Protein AF-A0A8H7NVU5-F1 (afdb_monomer_lite)

Foldseek 3Di:
DVVVVVLQVQFKDKAADADPVPRDRDDQDPPDPVQWDDDPDIDGDDGDMDIDTPDPVSVVVVVVVLVVVQVVCVVVVHDGDDD

Sequence (83 aa):
MFIVMSRLIWGFDFYAASDPQTGKVKLPDVNDVDTFTDGLVTAPKIYPVGFKPRSEKHAEMIKASYRDVQNDWQSMGLAGDER

Organism: NCBI:txid104341

Radius of gyration: 17.97 Å; chains: 1; bounding box: 46×28×38 Å

Structure (mmCIF, N/CA/C/O backbone):
data_AF-A0A8H7NVU5-F1
#
_entry.id   AF-A0A8H7NVU5-F1
#
loop_
_atom_site.group_PDB
_atom_site.id
_atom_site.type_symbol
_atom_site.label_atom_id
_atom_site.label_alt_id
_atom_site.label_comp_id
_atom_site.label_asym_id
_atom_site.label_entity_id
_atom_site.label_seq_id
_atom_site.pdbx_PDB_ins_code
_atom_site.Cartn_x
_atom_site.Cartn_y
_atom_site.Cartn_z
_atom_site.occupancy
_atom_site.B_iso_or_equiv
_atom_site.auth_seq_id
_atom_site.auth_comp_id
_atom_site.auth_asym_id
_atom_site.auth_atom_id
_atom_site.pdbx_PDB_model_num
ATOM 1 N N . MET A 1 1 ? -8.037 1.880 -11.483 1.00 86.12 1 MET A N 1
ATOM 2 C CA . MET A 1 1 ? -6.862 2.222 -10.651 1.00 86.12 1 MET A CA 1
ATOM 3 C C . MET A 1 1 ? -7.150 3.333 -9.645 1.00 86.12 1 MET A C 1
ATOM 5 O O . MET A 1 1 ? -6.978 3.097 -8.459 1.00 86.12 1 MET A O 1
ATOM 9 N N . PHE A 1 2 ? -7.663 4.493 -10.074 1.00 95.69 2 PHE A N 1
ATOM 10 C CA . PHE A 1 2 ? -7.936 5.644 -9.197 1.00 95.69 2 PHE A CA 1
ATOM 11 C C . PHE A 1 2 ? -8.596 5.290 -7.852 1.00 95.69 2 PHE A C 1
ATOM 13 O O . PHE A 1 2 ? -7.993 5.522 -6.816 1.00 95.69 2 PHE A O 1
ATOM 20 N N . ILE A 1 3 ? -9.759 4.627 -7.857 1.00 96.50 3 ILE A N 1
ATOM 21 C CA . ILE A 1 3 ? -10.515 4.308 -6.628 1.00 96.50 3 ILE A CA 1
ATOM 22 C C . ILE A 1 3 ? -9.697 3.474 -5.630 1.00 96.50 3 ILE A C 1
ATOM 24 O O . ILE A 1 3 ? -9.740 3.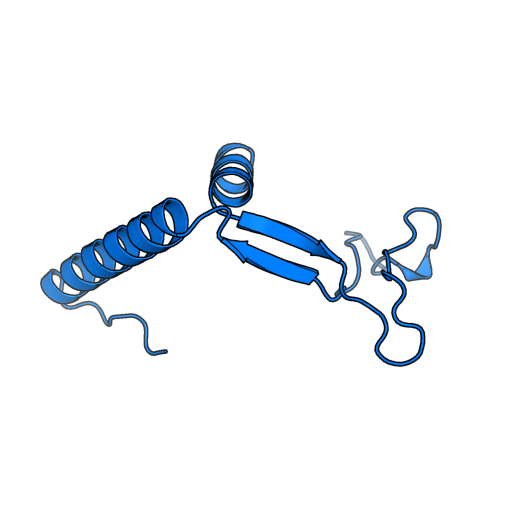729 -4.428 1.00 96.50 3 ILE A O 1
ATOM 28 N N . VAL A 1 4 ? -8.942 2.487 -6.119 1.00 95.44 4 VAL A N 1
ATOM 29 C CA . VAL A 1 4 ? -8.106 1.627 -5.267 1.00 95.44 4 VAL A CA 1
ATOM 30 C C . VAL A 1 4 ? -6.993 2.455 -4.629 1.00 95.44 4 VAL A C 1
ATOM 32 O O . VAL A 1 4 ? -6.829 2.420 -3.413 1.00 95.44 4 VAL A O 1
ATOM 35 N N . MET A 1 5 ? -6.298 3.271 -5.428 1.00 96.44 5 MET A N 1
ATOM 36 C CA . MET A 1 5 ? -5.280 4.199 -4.929 1.00 96.44 5 MET A CA 1
ATOM 37 C C . MET A 1 5 ? -5.858 5.193 -3.917 1.00 96.44 5 MET A C 1
ATOM 39 O O . MET A 1 5 ? -5.281 5.365 -2.851 1.00 96.44 5 MET A O 1
ATOM 43 N N . SER A 1 6 ? -7.016 5.793 -4.202 1.00 97.12 6 SER A N 1
ATOM 44 C CA . SER A 1 6 ? -7.686 6.740 -3.307 1.00 97.12 6 SER A CA 1
ATOM 45 C C . SER A 1 6 ? -8.021 6.117 -1.953 1.00 97.12 6 SER A C 1
ATOM 47 O O . SER A 1 6 ? -7.818 6.757 -0.928 1.00 97.12 6 SER A O 1
ATOM 49 N N . ARG A 1 7 ? -8.495 4.864 -1.923 1.00 95.00 7 ARG A N 1
ATOM 50 C CA . ARG A 1 7 ? -8.786 4.147 -0.669 1.00 95.00 7 ARG A CA 1
ATOM 51 C C . ARG A 1 7 ? -7.519 3.833 0.121 1.00 95.00 7 ARG A C 1
ATOM 53 O O . ARG A 1 7 ? -7.503 4.010 1.336 1.00 95.00 7 ARG A O 1
ATOM 60 N N . LEU A 1 8 ? -6.460 3.416 -0.571 1.00 95.81 8 LEU A N 1
ATOM 61 C CA . LEU A 1 8 ? -5.162 3.134 0.036 1.00 95.81 8 LEU A CA 1
ATOM 62 C C . LEU A 1 8 ? -4.560 4.385 0.682 1.00 95.81 8 LEU A C 1
ATOM 64 O O . LEU A 1 8 ? -4.259 4.364 1.873 1.00 95.81 8 LEU A O 1
ATOM 68 N N . ILE A 1 9 ? -4.461 5.489 -0.064 1.00 96.25 9 ILE A N 1
ATOM 69 C CA . ILE A 1 9 ? -3.938 6.747 0.481 1.00 96.25 9 ILE A CA 1
ATOM 70 C C . ILE A 1 9 ? -4.882 7.356 1.513 1.00 96.25 9 ILE A C 1
ATOM 72 O O . ILE A 1 9 ? -4.422 8.094 2.361 1.00 96.25 9 ILE A O 1
ATOM 76 N N . TRP A 1 10 ? -6.188 7.083 1.481 1.00 96.88 10 TRP A N 1
ATOM 77 C CA . TRP A 1 10 ? -7.103 7.534 2.532 1.00 96.88 10 TRP A CA 1
ATOM 78 C C . TRP A 1 10 ? -6.867 6.800 3.861 1.00 96.88 10 TRP A C 1
ATOM 80 O O . TRP A 1 10 ? -6.965 7.423 4.914 1.00 96.88 10 TRP A O 1
ATOM 90 N N . GLY A 1 11 ? -6.543 5.503 3.826 1.00 97.50 11 GLY A N 1
ATOM 91 C CA . GLY A 1 11 ? -6.390 4.676 5.027 1.00 97.50 11 GLY A CA 1
ATOM 92 C C . GLY A 1 11 ? -4.981 4.650 5.626 1.00 97.50 11 GLY A C 1
ATOM 93 O O . GLY A 1 11 ? -4.842 4.529 6.847 1.00 97.50 11 GLY A O 1
ATOM 94 N N . PHE A 1 12 ? -3.944 4.772 4.795 1.00 98.00 12 PHE A N 1
ATOM 95 C CA . PHE A 1 12 ? -2.561 4.506 5.188 1.00 98.00 12 PHE A CA 1
ATOM 96 C C . PHE A 1 12 ? -1.601 5.637 4.823 1.00 98.00 12 PHE A C 1
ATOM 98 O O . PHE A 1 12 ? -1.710 6.261 3.766 1.00 98.00 12 PHE A O 1
ATOM 105 N N . ASP A 1 13 ? -0.615 5.835 5.690 1.00 97.12 13 ASP A N 1
ATOM 106 C CA . ASP A 1 13 ? 0.631 6.509 5.368 1.00 97.12 13 ASP A CA 1
ATOM 107 C C . ASP A 1 13 ? 1.654 5.471 4.911 1.00 97.12 13 ASP A C 1
ATOM 109 O O . ASP A 1 13 ? 1.897 4.459 5.578 1.00 97.12 13 ASP A O 1
ATOM 113 N N . PHE A 1 14 ? 2.250 5.750 3.759 1.00 94.31 14 PHE A N 1
ATOM 114 C CA . PHE A 1 14 ? 3.315 4.959 3.166 1.00 94.31 14 PHE A CA 1
ATOM 115 C C . PHE A 1 14 ? 4.638 5.619 3.506 1.00 94.31 14 PHE A C 1
ATOM 117 O O . PHE A 1 14 ? 4.794 6.829 3.330 1.00 94.31 14 PHE A O 1
ATOM 124 N N . TYR A 1 15 ? 5.599 4.833 3.966 1.00 92.25 15 TYR A N 1
ATOM 125 C CA . TYR A 1 15 ? 6.942 5.323 4.231 1.00 92.25 15 TYR A CA 1
ATOM 126 C C . TYR A 1 15 ? 7.962 4.328 3.709 1.00 92.25 15 TYR A C 1
ATOM 128 O O . TYR A 1 15 ? 7.775 3.114 3.774 1.00 92.25 15 TYR A O 1
ATOM 136 N N . ALA A 1 16 ? 9.048 4.848 3.161 1.00 91.50 16 ALA A N 1
ATOM 137 C CA .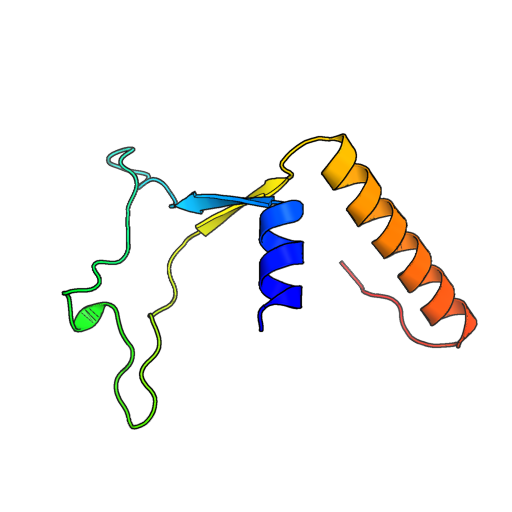 ALA A 1 16 ? 10.129 4.000 2.710 1.00 91.50 16 ALA A CA 1
ATOM 138 C C . ALA A 1 16 ? 10.902 3.433 3.906 1.00 91.50 16 ALA A C 1
ATOM 140 O O . ALA A 1 16 ? 11.044 4.090 4.942 1.00 91.50 16 ALA A O 1
ATOM 141 N N . ALA A 1 17 ? 11.359 2.189 3.774 1.00 86.94 17 ALA A N 1
ATOM 142 C CA . ALA A 1 17 ? 12.106 1.542 4.837 1.00 86.94 17 ALA A CA 1
ATOM 143 C C . ALA A 1 17 ? 13.460 2.236 5.060 1.00 86.94 17 ALA A C 1
ATOM 145 O O . ALA A 1 17 ? 14.151 2.632 4.113 1.00 86.94 17 ALA A O 1
ATOM 146 N N . SER A 1 18 ? 13.849 2.358 6.328 1.00 86.44 18 SER A N 1
ATOM 147 C CA . SER A 1 18 ? 15.192 2.798 6.697 1.00 86.44 18 SER A CA 1
ATOM 148 C C . SER A 1 18 ? 16.183 1.648 6.554 1.00 86.44 18 SER A C 1
ATOM 150 O O . SER A 1 18 ? 15.898 0.512 6.933 1.00 86.44 18 SER A O 1
ATOM 152 N N . ASP A 1 19 ? 17.367 1.954 6.038 1.00 82.94 19 ASP A N 1
ATOM 153 C CA . ASP A 1 19 ? 18.507 1.051 6.055 1.00 82.94 19 ASP A CA 1
ATOM 154 C C . ASP A 1 19 ? 18.918 0.764 7.517 1.00 82.94 19 ASP A C 1
ATOM 156 O O . ASP A 1 19 ? 19.165 1.713 8.270 1.00 82.94 19 ASP A O 1
ATOM 160 N N . PRO A 1 20 ? 18.997 -0.508 7.951 1.00 81.00 20 PRO A N 1
ATOM 161 C CA . PRO A 1 20 ? 19.289 -0.843 9.346 1.00 81.00 20 PRO A CA 1
ATOM 162 C C . PRO A 1 20 ? 20.680 -0.414 9.826 1.00 81.00 20 PRO A C 1
ATOM 164 O O . PRO A 1 20 ? 20.874 -0.226 11.024 1.00 81.00 20 PRO A O 1
ATOM 167 N N . GLN A 1 21 ? 21.653 -0.292 8.920 1.00 86.25 21 GLN A N 1
ATOM 168 C CA . GLN A 1 21 ? 23.033 0.059 9.257 1.00 86.25 21 GLN A CA 1
ATOM 169 C C . GLN A 1 21 ? 23.236 1.573 9.292 1.00 86.25 21 GLN A C 1
ATOM 171 O O . GLN A 1 21 ? 23.968 2.083 10.136 1.00 86.25 21 GLN A O 1
ATOM 176 N N . THR A 1 22 ? 22.599 2.301 8.374 1.00 87.19 22 THR A N 1
ATOM 177 C CA . THR A 1 22 ? 22.820 3.748 8.212 1.00 87.19 22 THR A CA 1
ATOM 178 C C . THR A 1 22 ? 21.690 4.611 8.770 1.00 87.19 22 THR A C 1
ATOM 180 O O . THR A 1 22 ? 21.858 5.823 8.900 1.00 87.19 22 THR A O 1
ATOM 183 N N . GLY A 1 23 ? 20.528 4.022 9.066 1.00 84.56 23 GLY A N 1
ATOM 184 C CA . GLY A 1 23 ? 19.317 4.716 9.513 1.00 84.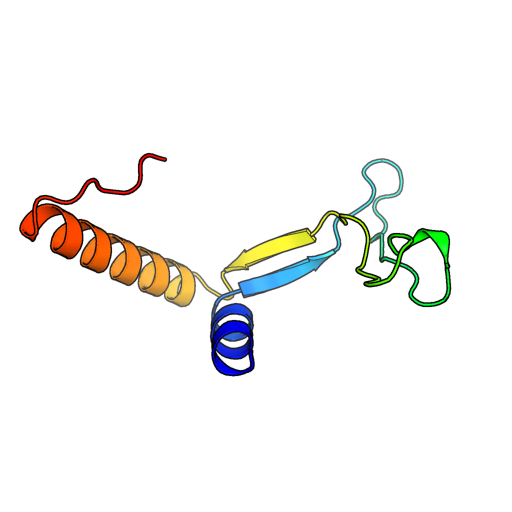56 23 GLY A CA 1
ATOM 185 C C . GLY A 1 23 ? 18.652 5.588 8.442 1.00 84.56 23 GLY A C 1
ATOM 186 O O . GLY A 1 23 ? 17.596 6.172 8.693 1.00 84.56 23 GLY A O 1
ATOM 187 N N . LYS A 1 24 ? 19.241 5.691 7.244 1.00 87.50 24 LYS A N 1
ATOM 188 C CA . LYS A 1 24 ? 18.737 6.533 6.158 1.00 87.50 24 LYS A CA 1
ATOM 189 C C . LYS A 1 24 ? 17.590 5.851 5.435 1.00 87.50 24 LYS A C 1
ATOM 191 O O . LYS A 1 24 ? 17.610 4.643 5.216 1.00 87.50 24 LYS A O 1
ATOM 196 N N . VAL A 1 25 ? 16.616 6.649 5.015 1.00 89.88 25 VAL A N 1
ATOM 197 C CA . VAL A 1 25 ? 15.548 6.191 4.127 1.00 89.88 25 VAL A CA 1
ATOM 198 C C . VAL A 1 25 ? 16.182 5.758 2.808 1.00 89.88 25 VAL A C 1
ATOM 200 O O . VAL A 1 25 ? 16.883 6.544 2.168 1.00 89.88 25 VAL A O 1
ATOM 203 N N . LYS A 1 26 ? 15.955 4.510 2.407 1.00 85.94 26 LYS A N 1
ATOM 204 C CA . LYS A 1 26 ? 16.322 4.046 1.070 1.00 85.94 26 LYS A CA 1
ATOM 205 C C . LYS A 1 26 ? 15.162 4.424 0.138 1.00 85.94 26 LYS A C 1
ATOM 207 O O . LYS A 1 26 ? 14.022 4.410 0.563 1.00 85.94 26 LYS A O 1
ATOM 212 N N . LEU A 1 27 ? 15.399 4.813 -1.103 1.00 88.81 27 LEU A N 1
ATOM 213 C CA . LEU A 1 27 ? 14.328 5.003 -2.090 1.00 88.81 27 LEU A CA 1
ATOM 214 C C . LEU A 1 27 ? 14.768 4.327 -3.386 1.00 88.81 27 LEU A C 1
ATOM 216 O O . LEU A 1 27 ? 15.973 4.288 -3.642 1.00 88.81 27 LEU A O 1
ATOM 220 N N . PRO A 1 28 ? 13.841 3.765 -4.177 1.00 89.44 28 PRO A N 1
ATOM 221 C CA . PRO A 1 28 ? 14.179 3.317 -5.519 1.00 89.44 28 PRO A CA 1
ATOM 222 C C . PRO A 1 28 ? 14.573 4.530 -6.372 1.00 89.44 28 PRO A C 1
ATOM 224 O O . PRO A 1 28 ? 13.871 5.544 -6.362 1.00 89.44 28 PRO A O 1
ATOM 227 N N . ASP A 1 29 ? 15.691 4.434 -7.093 1.00 90.62 29 ASP A N 1
ATOM 228 C CA . ASP A 1 29 ? 16.117 5.480 -8.024 1.00 90.62 29 ASP A CA 1
ATOM 229 C C . ASP A 1 29 ? 15.445 5.254 -9.379 1.00 90.62 29 ASP A C 1
ATOM 231 O O . 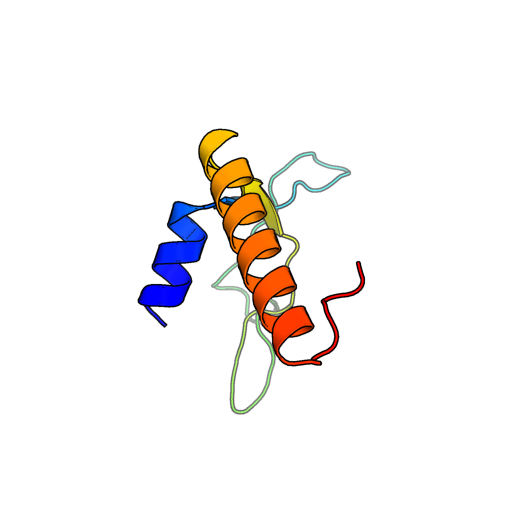ASP A 1 29 ? 15.665 4.243 -10.042 1.00 90.62 29 ASP A O 1
ATOM 235 N N . VAL A 1 30 ? 14.611 6.204 -9.793 1.00 90.81 30 VAL A N 1
ATOM 236 C CA . VAL A 1 30 ? 13.862 6.126 -11.053 1.00 90.81 30 VAL A CA 1
ATOM 237 C C . VAL A 1 30 ? 14.744 6.274 -12.294 1.00 90.81 30 VAL A C 1
ATOM 239 O O . VAL A 1 30 ? 14.290 5.938 -13.384 1.00 90.81 30 VAL A O 1
ATOM 242 N N . ASN A 1 31 ? 15.974 6.776 -12.147 1.00 93.00 31 ASN A N 1
ATOM 243 C CA . ASN A 1 31 ? 16.934 6.907 -13.246 1.00 93.00 31 ASN A CA 1
ATOM 244 C C . ASN A 1 31 ? 17.893 5.714 -13.336 1.00 93.00 31 ASN A C 1
ATOM 246 O O . ASN A 1 31 ? 18.641 5.610 -14.307 1.00 93.00 31 ASN A O 1
ATOM 250 N N . ASP A 1 32 ? 17.881 4.830 -12.338 1.00 92.25 32 ASP A N 1
ATOM 251 C CA . ASP A 1 32 ? 18.676 3.611 -12.334 1.00 92.25 32 ASP A CA 1
ATOM 252 C C . ASP A 1 32 ? 17.916 2.490 -13.055 1.00 92.25 32 ASP A C 1
ATOM 254 O O . ASP A 1 32 ? 16.814 2.101 -12.658 1.00 92.25 32 ASP A O 1
ATOM 258 N N . VAL A 1 33 ? 18.510 1.958 -14.123 1.00 89.56 33 VAL A N 1
ATOM 259 C CA . VAL A 1 33 ? 17.936 0.850 -14.902 1.00 89.56 33 VAL A CA 1
ATOM 260 C C . VAL A 1 33 ? 17.777 -0.393 -14.027 1.00 89.56 33 VAL A C 1
ATOM 262 O O . VAL A 1 33 ? 16.794 -1.123 -14.167 1.00 89.56 33 VAL A O 1
ATOM 265 N N . ASP A 1 34 ? 18.667 -0.585 -13.051 1.00 91.62 34 ASP A N 1
ATOM 266 C CA . ASP A 1 34 ? 18.609 -1.722 -12.141 1.00 91.62 34 ASP A CA 1
ATOM 267 C C . ASP A 1 34 ? 17.429 -1.652 -11.161 1.00 91.62 34 ASP A C 1
ATOM 269 O O . ASP A 1 34 ? 17.112 -2.664 -10.529 1.00 91.62 34 ASP A O 1
ATOM 273 N N . THR A 1 35 ? 16.718 -0.524 -11.060 1.00 94.00 35 THR A N 1
ATOM 274 C CA . THR A 1 35 ? 15.478 -0.412 -10.275 1.00 94.00 35 THR A CA 1
ATOM 275 C C . THR A 1 35 ? 14.325 -1.197 -10.897 1.00 94.00 35 THR A C 1
ATOM 277 O O . THR A 1 35 ? 13.399 -1.582 -10.180 1.00 94.00 35 THR A O 1
ATOM 280 N N . PHE A 1 36 ? 14.352 -1.473 -12.201 1.00 94.88 36 PHE A N 1
ATOM 281 C CA . PHE A 1 36 ? 13.219 -2.046 -12.920 1.00 94.88 36 PHE A CA 1
ATOM 282 C C . PHE A 1 36 ? 13.503 -3.455 -13.450 1.00 94.88 36 PHE A C 1
ATOM 284 O O . PHE A 1 36 ? 14.646 -3.873 -13.599 1.00 94.88 36 PHE A O 1
ATOM 291 N N . THR A 1 37 ? 12.446 -4.229 -13.688 1.00 95.06 37 THR A N 1
ATOM 292 C CA . THR A 1 37 ? 12.534 -5.550 -14.316 1.00 95.06 37 THR A CA 1
ATOM 293 C C . THR A 1 37 ? 12.721 -5.434 -15.824 1.00 95.06 37 THR A C 1
ATOM 295 O O . THR A 1 37 ? 12.074 -4.610 -16.475 1.00 95.06 37 THR A O 1
ATOM 298 N N . ASP A 1 38 ? 13.521 -6.328 -16.394 1.00 92.12 38 ASP A N 1
ATOM 299 C CA . ASP A 1 38 ? 13.677 -6.445 -17.843 1.00 92.12 38 ASP A CA 1
ATOM 300 C C . ASP A 1 38 ? 12.443 -7.077 -18.514 1.00 92.12 38 ASP A C 1
ATOM 302 O O . ASP A 1 38 ? 11.670 -7.801 -17.880 1.00 92.12 38 ASP A O 1
ATOM 306 N N . GLY A 1 39 ? 12.286 -6.851 -19.823 1.00 90.56 39 GLY A N 1
ATOM 307 C CA . GLY A 1 39 ? 11.287 -7.522 -20.664 1.00 90.56 39 GLY A CA 1
ATOM 308 C C . GLY A 1 39 ? 10.312 -6.578 -21.372 1.00 90.56 39 GLY A C 1
ATOM 309 O O . GLY A 1 39 ? 10.497 -5.367 -21.399 1.00 90.56 39 GLY A O 1
ATOM 310 N N . LEU A 1 40 ? 9.262 -7.154 -21.975 1.00 92.81 40 LEU A N 1
ATOM 311 C CA . LEU A 1 40 ? 8.240 -6.405 -22.727 1.00 92.81 40 LEU A CA 1
ATOM 312 C C . LEU A 1 40 ? 7.400 -5.482 -21.827 1.00 92.81 40 LEU A C 1
ATOM 314 O O . LEU A 1 40 ? 6.921 -4.445 -22.278 1.00 92.81 40 LEU A O 1
ATOM 318 N N . VAL A 1 41 ? 7.212 -5.871 -20.563 1.00 91.38 41 VAL A N 1
ATOM 319 C CA . VAL A 1 41 ? 6.555 -5.062 -19.535 1.00 91.38 41 VAL A CA 1
ATOM 320 C C . VAL A 1 41 ? 7.550 -4.832 -18.408 1.00 91.38 41 VAL A C 1
ATOM 322 O O . VAL A 1 41 ? 7.961 -5.769 -17.729 1.00 91.38 41 VAL A O 1
ATOM 325 N N . THR A 1 42 ? 7.907 -3.571 -18.212 1.00 91.81 42 THR A N 1
ATOM 326 C CA . THR A 1 42 ? 8.838 -3.125 -17.178 1.00 91.81 42 THR A CA 1
ATOM 327 C C . THR A 1 42 ? 8.061 -2.676 -15.945 1.00 91.81 42 THR A C 1
ATOM 329 O O . THR A 1 42 ? 7.153 -1.850 -16.042 1.00 91.81 42 THR A O 1
ATOM 332 N N . ALA A 1 43 ? 8.421 -3.202 -14.776 1.00 92.56 43 ALA A N 1
ATOM 333 C CA . ALA A 1 43 ? 7.878 -2.787 -13.487 1.00 92.56 43 ALA A CA 1
ATOM 334 C C . ALA A 1 43 ? 9.020 -2.526 -12.492 1.00 92.56 43 ALA A C 1
ATOM 336 O O . ALA A 1 43 ? 10.101 -3.091 -12.654 1.00 92.56 43 ALA A O 1
ATOM 337 N N . PRO A 1 44 ? 8.823 -1.693 -11.457 1.00 92.62 44 PRO A N 1
ATOM 338 C CA . PRO A 1 44 ? 9.800 -1.578 -10.381 1.00 92.62 44 PRO A CA 1
ATOM 339 C C . PRO A 1 44 ? 10.046 -2.945 -9.727 1.00 92.62 44 PRO A C 1
ATOM 341 O O . PRO A 1 44 ? 9.098 -3.687 -9.455 1.00 92.62 44 PRO A O 1
ATOM 344 N N . LYS A 1 45 ? 11.309 -3.272 -9.444 1.00 92.94 45 LYS A N 1
ATOM 345 C CA . LYS A 1 45 ? 11.671 -4.417 -8.601 1.00 92.94 45 LYS A CA 1
ATOM 346 C C . LYS A 1 45 ? 11.088 -4.225 -7.198 1.00 92.94 45 LYS A C 1
ATOM 348 O O . LYS A 1 45 ? 10.811 -3.105 -6.762 1.00 92.94 45 LYS A O 1
ATOM 353 N N . ILE A 1 46 ? 10.906 -5.334 -6.478 1.00 91.56 46 ILE A N 1
ATOM 354 C CA . ILE A 1 46 ? 10.367 -5.310 -5.113 1.00 91.56 46 ILE A CA 1
ATOM 355 C C . ILE A 1 46 ? 11.243 -4.415 -4.235 1.00 91.56 46 ILE A C 1
ATOM 357 O O . ILE A 1 46 ? 12.456 -4.603 -4.140 1.00 91.56 46 ILE A O 1
ATOM 361 N N . TYR A 1 47 ? 10.598 -3.462 -3.569 1.00 88.31 47 TYR A N 1
ATOM 362 C CA . TYR A 1 47 ? 11.239 -2.476 -2.716 1.00 88.31 47 TYR A CA 1
ATOM 363 C C . TYR A 1 47 ? 10.547 -2.454 -1.337 1.00 88.31 47 TYR A C 1
ATOM 365 O O . TYR A 1 47 ? 9.313 -2.468 -1.284 1.00 88.31 47 TYR A O 1
ATOM 373 N N . PRO A 1 48 ? 11.296 -2.442 -0.215 1.00 88.75 48 PRO A N 1
ATOM 374 C CA . PRO A 1 48 ? 10.712 -2.494 1.122 1.00 88.75 48 PRO A CA 1
ATOM 375 C C . PRO A 1 48 ? 9.985 -1.190 1.472 1.00 88.75 48 PRO A C 1
ATOM 377 O O . PRO A 1 48 ? 10.588 -0.123 1.574 1.00 88.75 48 PRO A O 1
ATOM 380 N N . VAL A 1 49 ? 8.681 -1.287 1.721 1.00 91.31 49 VAL A N 1
ATOM 381 C CA . VAL A 1 49 ? 7.835 -0.157 2.116 1.00 91.31 49 VAL A CA 1
ATOM 382 C C . VAL A 1 49 ? 7.071 -0.497 3.391 1.00 91.31 49 VAL A C 1
ATOM 384 O O . VAL A 1 49 ? 6.620 -1.626 3.587 1.00 91.31 49 VAL A O 1
ATOM 387 N N . GLY A 1 50 ? 6.955 0.482 4.277 1.00 92.00 50 GLY A N 1
ATOM 388 C CA . GLY A 1 50 ? 6.141 0.403 5.475 1.00 92.00 50 GLY A CA 1
ATOM 389 C C . GLY A 1 50 ? 4.773 1.040 5.264 1.00 92.00 50 GLY A C 1
ATOM 390 O O . GLY A 1 50 ? 4.624 2.017 4.526 1.00 92.00 50 GLY A O 1
ATOM 391 N N . PHE A 1 51 ? 3.779 0.487 5.952 1.00 94.94 51 PHE A N 1
ATOM 392 C CA . PHE A 1 51 ? 2.403 0.964 5.947 1.00 94.94 51 PHE A CA 1
ATOM 393 C C . PHE A 1 51 ? 1.991 1.219 7.386 1.00 94.94 51 PHE A C 1
ATOM 395 O O . PHE A 1 51 ? 2.111 0.339 8.241 1.00 94.94 51 PHE A O 1
ATOM 402 N N . LYS A 1 52 ? 1.467 2.408 7.659 1.00 96.25 52 LYS A N 1
ATOM 403 C CA . LYS A 1 52 ? 0.892 2.742 8.960 1.00 96.25 52 LYS A CA 1
ATOM 404 C C . LYS A 1 52 ? -0.519 3.280 8.756 1.00 96.25 52 LYS A C 1
ATOM 406 O O . LYS A 1 52 ? -0.708 4.107 7.870 1.00 96.25 52 LYS A O 1
ATOM 411 N N . PRO A 1 53 ? -1.522 2.863 9.546 1.00 97.69 53 PRO A N 1
ATOM 412 C CA . PRO A 1 53 ? -2.820 3.522 9.513 1.00 97.69 53 PRO A CA 1
ATOM 413 C C . PRO A 1 53 ? -2.667 5.015 9.817 1.00 97.69 53 PRO A C 1
ATOM 415 O O . PRO A 1 53 ? -1.973 5.379 10.768 1.00 97.69 53 PRO A O 1
ATOM 418 N N . ARG A 1 54 ? -3.349 5.873 9.053 1.00 96.69 54 ARG A N 1
ATOM 419 C CA . ARG A 1 54 ? -3.285 7.336 9.237 1.00 96.69 54 ARG A CA 1
ATOM 420 C C . ARG A 1 54 ? -3.712 7.796 10.621 1.00 96.69 54 ARG A C 1
ATOM 422 O O . ARG A 1 54 ? -3.214 8.779 11.160 1.00 96.69 54 ARG A O 1
ATOM 429 N N . SER A 1 55 ? -4.678 7.092 11.194 1.00 97.94 55 SER A N 1
ATOM 430 C CA . SER A 1 55 ? -5.066 7.259 12.584 1.00 97.94 55 SER A CA 1
ATOM 431 C C . SER A 1 55 ? -5.725 5.992 13.103 1.00 97.94 55 SER A C 1
ATOM 433 O O . SER A 1 55 ? -6.139 5.122 12.333 1.00 97.94 55 SER A O 1
ATOM 435 N N . GLU A 1 56 ? -5.877 5.916 14.420 1.00 98.00 56 GLU A N 1
ATOM 436 C CA . GLU A 1 56 ? -6.606 4.835 15.078 1.00 98.00 56 GLU A CA 1
ATOM 437 C C . GLU A 1 56 ? -8.049 4.722 14.567 1.00 98.00 56 GLU A C 1
ATOM 439 O O . GLU A 1 56 ? -8.521 3.627 14.284 1.00 98.00 56 GLU A O 1
ATOM 444 N N . LYS A 1 57 ? -8.715 5.856 14.305 1.00 98.00 57 LYS A N 1
ATOM 445 C CA . LYS A 1 57 ? -10.058 5.873 13.706 1.00 98.00 57 LYS A CA 1
ATOM 446 C C . LYS A 1 57 ? -10.099 5.193 12.332 1.00 98.00 57 LYS A C 1
ATOM 448 O O . LYS A 1 57 ? -11.038 4.451 12.055 1.00 98.00 57 LYS A O 1
ATOM 453 N N . HIS A 1 58 ? -9.104 5.438 11.475 1.00 98.19 58 HIS A N 1
ATOM 454 C CA . HIS A 1 58 ? -9.021 4.758 10.176 1.00 98.19 58 HIS A CA 1
ATOM 455 C C . HIS A 1 58 ? -8.773 3.260 10.369 1.00 98.19 58 HIS A C 1
ATOM 457 O O . HIS A 1 58 ? -9.442 2.449 9.733 1.00 98.19 58 HIS A O 1
ATOM 463 N N . ALA A 1 59 ? -7.868 2.890 11.283 1.00 97.88 59 ALA A N 1
ATOM 464 C CA . ALA A 1 59 ? -7.584 1.492 11.596 1.00 97.88 59 ALA A CA 1
ATOM 465 C C . ALA A 1 59 ? -8.843 0.745 12.059 1.00 97.88 59 ALA A C 1
ATOM 467 O O . ALA A 1 59 ? -9.138 -0.331 11.543 1.00 97.88 59 ALA A O 1
ATOM 468 N N . GLU A 1 60 ? -9.611 1.324 12.982 1.00 98.19 60 GLU A N 1
ATOM 469 C CA . GLU A 1 60 ? -10.834 0.701 13.486 1.00 98.19 60 GLU A CA 1
ATOM 470 C C . GLU A 1 60 ? -11.927 0.610 12.425 1.00 98.19 60 GLU A C 1
ATOM 472 O O . GLU A 1 60 ? -12.579 -0.427 12.325 1.00 98.19 60 GLU A O 1
ATOM 477 N N . MET A 1 61 ? -12.080 1.625 11.568 1.00 97.50 61 MET A N 1
ATOM 478 C CA . MET A 1 61 ? -13.028 1.560 10.452 1.00 97.50 61 MET A CA 1
ATOM 479 C C . MET A 1 61 ? -12.673 0.442 9.463 1.00 97.50 61 MET A C 1
ATOM 481 O O . MET A 1 61 ? -13.547 -0.322 9.057 1.00 97.50 61 MET A O 1
ATOM 485 N N . ILE A 1 62 ? -11.391 0.305 9.110 1.00 96.00 62 ILE A N 1
ATOM 486 C CA . ILE A 1 62 ? -10.912 -0.755 8.211 1.00 96.00 62 ILE A CA 1
ATOM 487 C C . ILE A 1 62 ? -11.136 -2.134 8.844 1.00 96.00 62 ILE A C 1
ATOM 489 O O . ILE A 1 62 ? -11.654 -3.035 8.188 1.00 96.00 62 ILE A O 1
ATOM 493 N N . LYS A 1 63 ? -10.799 -2.303 10.130 1.00 95.94 63 LYS A N 1
ATOM 494 C CA . LYS A 1 63 ? -11.026 -3.563 10.857 1.00 95.94 63 LYS A CA 1
ATOM 495 C C . LYS A 1 63 ? -12.512 -3.902 10.980 1.00 95.94 63 LYS A C 1
ATOM 497 O O . LYS A 1 63 ? -12.860 -5.073 10.876 1.00 95.94 63 LYS A O 1
ATOM 502 N N . ALA A 1 64 ? -13.376 -2.913 11.216 1.00 97.00 64 ALA A N 1
ATOM 503 C CA . ALA A 1 64 ? -14.822 -3.111 11.278 1.00 97.00 64 ALA A CA 1
ATOM 504 C C . ALA A 1 64 ? -15.365 -3.605 9.935 1.00 97.00 64 ALA A C 1
ATOM 506 O O . ALA A 1 64 ? -15.927 -4.691 9.891 1.00 97.00 64 ALA A O 1
ATOM 507 N N . SER A 1 65 ? -15.058 -2.903 8.840 1.00 95.25 65 SER A N 1
ATOM 508 C CA . SER A 1 65 ? -15.477 -3.332 7.503 1.00 95.25 65 SER A CA 1
ATOM 509 C C . SER A 1 65 ? -14.929 -4.711 7.129 1.00 95.25 65 SER A C 1
ATOM 511 O O . SER A 1 65 ? -15.631 -5.481 6.484 1.00 95.25 65 SER A O 1
ATOM 513 N N . TYR A 1 66 ? -13.699 -5.039 7.539 1.00 94.75 66 TYR A N 1
ATOM 514 C CA . TYR A 1 66 ? -13.153 -6.383 7.364 1.00 94.75 66 TYR A CA 1
ATOM 515 C C . TYR A 1 66 ? -14.010 -7.426 8.091 1.00 94.75 66 TYR A C 1
ATOM 517 O O . TYR A 1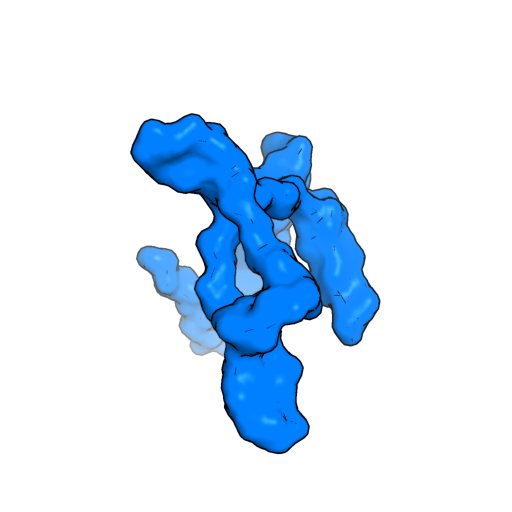 66 ? -14.427 -8.393 7.467 1.00 94.75 66 TYR A O 1
ATOM 525 N N . ARG A 1 67 ? -14.319 -7.223 9.380 1.00 95.62 67 ARG A N 1
ATOM 526 C CA . ARG A 1 67 ? -15.169 -8.146 10.156 1.00 95.62 67 ARG A CA 1
ATOM 527 C C . ARG A 1 67 ? -16.558 -8.307 9.537 1.00 95.62 67 ARG A C 1
ATOM 529 O O . ARG A 1 67 ? -17.035 -9.432 9.455 1.00 95.62 67 ARG A O 1
ATOM 536 N N . ASP A 1 68 ? -17.166 -7.218 9.074 1.00 96.25 68 ASP A N 1
ATOM 537 C CA . ASP A 1 68 ? -18.494 -7.250 8.453 1.00 96.25 68 ASP A CA 1
ATOM 538 C C . ASP A 1 68 ? -18.493 -8.131 7.195 1.00 96.25 68 ASP A C 1
ATOM 540 O O . ASP A 1 68 ? -19.298 -9.050 7.081 1.00 96.25 68 ASP A O 1
ATOM 544 N N . VAL A 1 69 ? -17.514 -7.937 6.304 1.00 94.62 69 VAL A N 1
ATOM 545 C CA . VAL A 1 69 ? -17.384 -8.745 5.080 1.00 94.62 69 VAL A CA 1
ATOM 546 C C . VAL A 1 69 ? -17.086 -10.214 5.396 1.00 94.62 69 VAL A C 1
ATOM 548 O O . VAL A 1 69 ? -17.608 -11.101 4.726 1.00 94.62 69 VAL A O 1
ATOM 551 N N . GLN A 1 70 ? -16.278 -10.492 6.424 1.00 94.38 70 GLN A N 1
ATOM 552 C CA . GLN A 1 70 ? -16.015 -11.865 6.868 1.00 94.38 70 GLN A CA 1
ATOM 553 C C . GLN A 1 70 ? -17.293 -12.562 7.358 1.00 94.38 70 GLN A C 1
ATOM 555 O O . GLN A 1 70 ? -17.541 -13.712 6.996 1.00 94.38 70 GLN A O 1
ATOM 560 N N . ASN A 1 71 ? -18.130 -11.863 8.128 1.00 94.50 71 ASN A N 1
ATOM 561 C CA . ASN A 1 71 ? -19.416 -12.393 8.583 1.00 94.50 71 ASN A CA 1
ATOM 562 C C . ASN A 1 71 ? -20.363 -12.657 7.403 1.00 94.50 71 ASN A C 1
ATOM 564 O O . ASN A 1 71 ? -21.007 -13.707 7.353 1.00 94.50 71 ASN A O 1
ATOM 568 N N . ASP A 1 72 ? -20.414 -11.742 6.432 1.00 95.19 72 ASP A N 1
ATOM 569 C CA . ASP A 1 72 ? -21.221 -11.910 5.223 1.00 95.19 72 ASP A CA 1
ATOM 570 C C . ASP A 1 72 ? -20.786 -13.154 4.438 1.00 95.19 72 ASP A C 1
ATOM 572 O O . ASP A 1 72 ? -21.627 -13.969 4.059 1.00 95.19 72 ASP A O 1
ATOM 576 N N . TRP A 1 73 ? -19.480 -13.358 4.248 1.00 94.19 73 TRP A N 1
ATOM 577 C CA . TRP A 1 73 ? -18.947 -14.542 3.567 1.00 94.19 73 TRP A CA 1
ATOM 578 C C . TRP A 1 73 ? -19.330 -15.837 4.280 1.00 94.19 73 TRP A C 1
ATOM 580 O O . TRP A 1 73 ? -19.820 -16.769 3.640 1.00 94.19 73 TRP A O 1
ATOM 590 N N . GLN A 1 74 ? -19.195 -15.872 5.604 1.00 92.69 74 GLN A N 1
ATOM 591 C CA . GLN A 1 74 ? -19.601 -17.024 6.406 1.00 92.69 74 GLN A CA 1
ATOM 592 C C . GLN A 1 74 ? -21.106 -17.298 6.294 1.00 92.69 74 GLN A C 1
ATOM 594 O O . GLN A 1 74 ? -21.508 -18.454 6.164 1.00 92.69 74 GLN A O 1
ATOM 599 N N . SER A 1 75 ? -21.945 -16.256 6.269 1.00 94.31 75 SER A N 1
ATOM 600 C CA . SER A 1 75 ? -23.396 -16.403 6.077 1.00 94.31 75 SER A CA 1
ATOM 601 C C . SER A 1 75 ? -23.763 -17.006 4.713 1.00 94.31 75 SER A C 1
ATOM 603 O O . SER A 1 75 ? -24.776 -17.692 4.587 1.00 94.31 75 SER A O 1
ATOM 605 N N . MET A 1 76 ? -22.907 -16.806 3.706 1.00 95.62 76 MET A N 1
ATOM 606 C CA . MET A 1 76 ? -23.031 -17.395 2.370 1.00 95.62 76 MET A CA 1
ATOM 607 C C . MET A 1 76 ? -22.429 -18.809 2.279 1.00 95.62 76 MET A C 1
ATOM 609 O O . MET A 1 76 ? -22.442 -19.409 1.205 1.00 95.62 76 MET A O 1
ATOM 613 N N . GLY A 1 77 ? -21.894 -19.349 3.380 1.00 95.38 77 GLY A N 1
ATOM 614 C CA . GLY A 1 77 ? -21.205 -20.641 3.414 1.00 95.38 77 GLY A CA 1
ATOM 615 C C . GLY A 1 77 ? -19.813 -20.620 2.774 1.00 95.38 77 GLY A C 1
ATOM 616 O O . GLY A 1 77 ? -19.280 -21.679 2.445 1.00 95.38 77 GLY A O 1
ATOM 617 N N . LEU A 1 78 ? -19.229 -19.435 2.570 1.00 95.19 78 LEU A N 1
ATOM 618 C CA . LEU A 1 78 ? -17.872 -19.270 2.054 1.00 95.19 78 LEU A CA 1
ATOM 619 C C . LEU A 1 78 ? -16.857 -19.303 3.202 1.00 95.19 78 LEU A C 1
ATOM 621 O O . LEU A 1 78 ? -17.154 -18.911 4.332 1.00 95.19 78 LEU A O 1
ATOM 625 N N . ALA A 1 79 ? -15.637 -19.751 2.899 1.00 91.88 79 ALA A N 1
ATOM 626 C CA . ALA A 1 79 ? -14.533 -19.675 3.846 1.00 91.88 79 ALA A CA 1
ATOM 627 C C . ALA A 1 79 ? -14.183 -18.208 4.141 1.00 91.88 79 ALA A C 1
ATOM 629 O O . ALA A 1 79 ? -14.095 -17.382 3.229 1.00 91.88 79 ALA A O 1
ATOM 630 N N . GLY A 1 80 ? -13.985 -17.903 5.423 1.00 87.88 80 GLY A N 1
ATOM 631 C CA . GLY A 1 80 ? -13.366 -16.650 5.836 1.00 87.88 80 GLY A CA 1
ATOM 632 C C . GLY A 1 80 ? -11.863 -16.648 5.548 1.00 87.88 80 GLY A C 1
ATOM 633 O O . GLY A 1 80 ? -11.274 -17.671 5.213 1.00 87.88 80 GLY A O 1
ATOM 634 N N . ASP A 1 81 ? -11.250 -15.483 5.695 1.00 88.50 81 ASP A N 1
ATOM 635 C CA . ASP A 1 81 ? -9.806 -15.295 5.607 1.00 88.50 81 ASP A CA 1
ATOM 636 C C . ASP A 1 81 ? -9.118 -15.843 6.872 1.00 88.50 81 ASP A C 1
ATOM 638 O O . ASP A 1 81 ? -9.475 -15.472 7.998 1.00 88.50 81 ASP A O 1
ATOM 642 N N . GLU A 1 82 ? -8.141 -16.731 6.684 1.00 78.06 82 GLU A N 1
ATOM 643 C CA . GLU A 1 82 ? -7.328 -17.334 7.745 1.00 78.06 82 GLU A CA 1
ATOM 644 C C . GLU A 1 82 ? -6.030 -16.525 7.891 1.00 78.06 82 GLU A C 1
ATOM 646 O O . GLU A 1 82 ? -5.252 -16.416 6.944 1.00 78.06 82 GLU A O 1
ATOM 651 N N . ARG A 1 83 ? -5.813 -15.911 9.060 1.00 63.88 83 ARG A N 1
ATOM 652 C CA . ARG A 1 83 ? -4.653 -15.040 9.321 1.00 63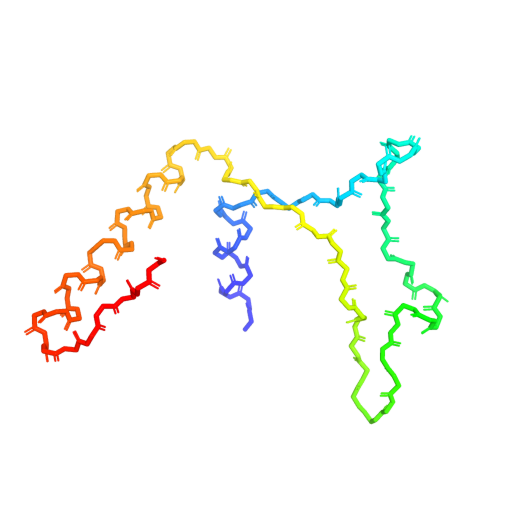.88 83 ARG A CA 1
ATOM 653 C C . ARG A 1 83 ? -3.449 -15.775 9.884 1.00 63.88 83 ARG A C 1
ATOM 655 O O . ARG A 1 83 ? -3.659 -16.608 10.793 1.00 63.88 83 ARG A O 1
#

Secondary structure (DSSP, 8-state):
-HHHHHHHHHHEEEEEPBPTTT-PBP---TT-GGGB--SSS--BPP--EEEEESSHHHHHHHHHHHHHHHHHHHHTTPPPPP-

pLDDT: mean 92.5, std 5.27, range [63.88, 98.19]